Protein AF-A0A3E0Q6Y9-F1 (afdb_monomer_lite)

Structure (mmCIF, N/CA/C/O backbone):
data_AF-A0A3E0Q6Y9-F1
#
_entry.id   AF-A0A3E0Q6Y9-F1
#
loop_
_atom_site.group_PDB
_atom_site.id
_atom_site.type_symbol
_atom_site.label_atom_id
_atom_site.label_alt_id
_atom_site.label_comp_id
_atom_site.label_asym_id
_atom_site.label_entity_id
_atom_site.label_seq_id
_atom_site.pdbx_PDB_ins_code
_atom_site.Cartn_x
_atom_site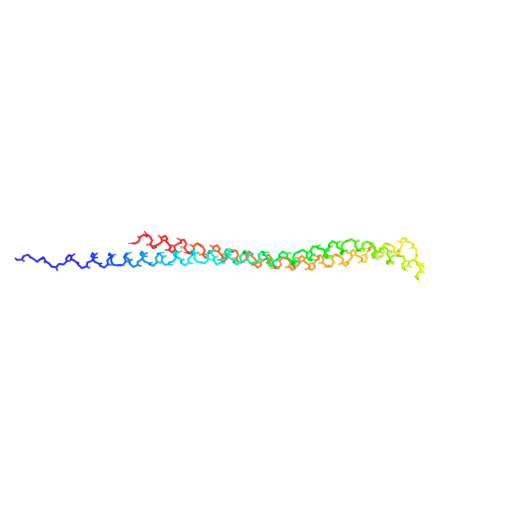.Cartn_y
_atom_site.Cartn_z
_atom_site.occupancy
_atom_site.B_iso_or_equiv
_atom_site.auth_seq_id
_atom_site.auth_comp_id
_atom_site.auth_asym_id
_atom_site.auth_atom_id
_atom_site.pdbx_PDB_model_num
ATOM 1 N N . MET A 1 1 ? -66.619 22.367 60.799 1.00 41.84 1 MET A N 1
ATOM 2 C CA . MET A 1 1 ? -66.232 20.963 60.535 1.00 41.84 1 MET A CA 1
ATOM 3 C C . MET A 1 1 ? -65.129 20.987 59.488 1.00 41.84 1 MET A C 1
ATOM 5 O O . MET A 1 1 ? -65.383 21.396 58.365 1.00 41.84 1 MET A O 1
ATOM 9 N N . VAL A 1 2 ? -63.887 20.731 59.903 1.00 47.06 2 VAL A N 1
ATOM 10 C CA . VAL A 1 2 ? -62.677 20.947 59.091 1.00 47.06 2 VAL A CA 1
ATOM 11 C C . VAL A 1 2 ? -62.400 19.703 58.246 1.00 47.06 2 VAL A C 1
ATOM 13 O O . VAL A 1 2 ? -62.283 18.606 58.784 1.00 47.06 2 VAL A O 1
ATOM 16 N N . GLY A 1 3 ? -62.313 19.880 56.927 1.00 52.09 3 GLY A N 1
ATOM 17 C CA . GLY A 1 3 ? -61.998 18.820 55.974 1.00 52.09 3 GLY A CA 1
ATOM 18 C C . GLY A 1 3 ? -60.506 18.483 55.951 1.00 52.09 3 GLY A C 1
ATOM 19 O O . GLY A 1 3 ? -59.679 19.322 55.603 1.00 52.09 3 GLY A O 1
ATOM 20 N N . GLN A 1 4 ? -60.174 17.231 56.266 1.00 54.19 4 GLN A N 1
ATOM 21 C CA . GLN A 1 4 ? -58.871 16.618 56.007 1.00 54.19 4 GLN A CA 1
ATOM 22 C C . GLN A 1 4 ? -59.062 15.392 55.110 1.00 54.19 4 GLN A C 1
ATOM 24 O O . GLN A 1 4 ? -59.291 14.290 55.593 1.00 54.19 4 GLN A O 1
ATOM 29 N N . ALA A 1 5 ? -58.972 15.577 53.793 1.00 51.31 5 ALA A N 1
ATOM 30 C CA . ALA A 1 5 ? -58.932 14.467 52.841 1.00 51.31 5 ALA A CA 1
ATOM 31 C C . ALA A 1 5 ? -58.308 14.901 51.502 1.00 51.31 5 ALA A C 1
ATOM 33 O O . ALA A 1 5 ? -58.989 14.922 50.485 1.00 51.31 5 ALA A O 1
ATOM 34 N N . SER A 1 6 ? -57.022 15.286 51.464 1.00 48.75 6 SER A N 1
ATOM 35 C CA . SER A 1 6 ? -56.331 15.451 50.163 1.00 48.75 6 SER A CA 1
ATOM 36 C C . SER A 1 6 ? -54.792 15.393 50.159 1.00 48.75 6 SER A C 1
ATOM 38 O O . SER A 1 6 ? -54.173 15.886 49.219 1.00 48.75 6 SER A O 1
ATOM 40 N N . ILE A 1 7 ? -54.120 14.773 51.142 1.00 55.66 7 ILE A N 1
ATOM 41 C CA . ILE A 1 7 ? -52.636 14.836 51.203 1.00 55.66 7 ILE A CA 1
ATOM 42 C C . ILE A 1 7 ? -51.909 13.540 50.770 1.00 55.66 7 ILE A C 1
ATOM 44 O O . ILE A 1 7 ? -50.715 13.586 50.481 1.00 55.66 7 ILE A O 1
ATOM 48 N N . ASN A 1 8 ? -52.576 12.387 50.608 1.00 55.38 8 ASN A N 1
ATOM 49 C CA . ASN A 1 8 ? -51.848 11.103 50.514 1.00 55.38 8 ASN A CA 1
ATOM 50 C C . ASN A 1 8 ? -51.603 10.511 49.102 1.00 55.38 8 ASN A C 1
ATOM 52 O O . ASN A 1 8 ? -50.916 9.504 48.979 1.00 55.38 8 ASN A O 1
ATOM 56 N N . GLY A 1 9 ? -52.105 11.117 48.017 1.00 52.53 9 GLY A N 1
ATOM 57 C CA . GLY A 1 9 ? -52.024 10.517 46.668 1.00 52.53 9 GLY A CA 1
ATOM 58 C C . GLY A 1 9 ? -50.722 10.758 45.883 1.00 52.53 9 GLY A C 1
ATOM 59 O O . GLY A 1 9 ? -50.384 9.987 44.991 1.00 52.53 9 GLY A O 1
ATOM 60 N N . LYS A 1 10 ? -49.960 11.818 46.190 1.00 52.56 10 LYS A N 1
ATOM 61 C CA . LYS A 1 10 ? -48.803 12.237 45.363 1.00 52.56 10 LYS A CA 1
ATOM 62 C C . LYS A 1 10 ? -47.467 11.588 45.754 1.00 52.56 10 LYS A C 1
ATOM 64 O O . LYS A 1 10 ? -46.539 11.581 44.950 1.00 52.56 10 LYS A O 1
ATOM 69 N N . ARG A 1 11 ? -47.346 11.029 46.965 1.00 51.97 11 ARG A N 1
ATOM 70 C CA . ARG A 1 11 ? -46.072 10.487 47.487 1.00 51.97 11 ARG A CA 1
ATOM 71 C C . ARG A 1 11 ? -45.797 9.037 47.073 1.00 51.97 11 ARG A C 1
ATOM 73 O O . ARG A 1 11 ? -44.637 8.647 46.981 1.00 51.97 11 ARG A O 1
ATOM 80 N N . THR A 1 12 ? -46.832 8.255 46.783 1.00 56.03 12 THR A N 1
ATOM 81 C CA . THR A 1 12 ? -46.729 6.839 46.387 1.00 56.03 12 THR A CA 1
ATOM 82 C C . THR A 1 12 ? -46.323 6.677 44.922 1.00 56.03 12 THR A C 1
ATOM 84 O O . THR A 1 12 ? -45.425 5.893 44.627 1.00 56.03 12 THR A O 1
ATOM 87 N N . GLY A 1 13 ? -46.889 7.484 44.015 1.00 54.84 13 GLY A N 1
ATOM 88 C CA . GLY A 1 13 ? -46.549 7.452 42.586 1.00 54.84 13 GLY A CA 1
ATOM 89 C C . GLY A 1 13 ? -45.096 7.846 42.298 1.00 54.84 13 GLY A C 1
ATOM 90 O O . GLY A 1 13 ? -44.410 7.153 41.554 1.00 54.84 13 GLY A O 1
ATOM 91 N N . ALA A 1 14 ? -44.582 8.890 42.957 1.00 58.91 14 ALA A N 1
ATOM 92 C CA . ALA A 1 14 ? -43.191 9.326 42.792 1.00 58.91 14 ALA A CA 1
ATOM 93 C C . ALA A 1 14 ? -42.176 8.253 43.235 1.00 58.91 14 ALA A C 1
ATOM 95 O O . ALA A 1 14 ? -41.171 8.031 42.565 1.00 58.91 14 ALA A O 1
ATOM 96 N N . ARG A 1 15 ? -42.466 7.535 44.330 1.00 61.53 15 ARG A N 1
ATOM 97 C CA . ARG A 1 15 ? -41.615 6.451 44.853 1.00 61.53 15 ARG A CA 1
ATOM 98 C C . ARG A 1 15 ? -41.664 5.179 44.007 1.00 61.53 15 ARG A C 1
ATOM 100 O O . ARG A 1 15 ? -40.703 4.421 44.008 1.00 61.53 15 ARG A O 1
ATOM 107 N N . GLN A 1 16 ? -42.778 4.924 43.325 1.00 63.69 16 GLN A N 1
ATOM 108 C CA . GLN A 1 16 ? -42.937 3.776 42.431 1.00 63.69 16 GLN A CA 1
ATOM 109 C C . GLN A 1 16 ? -42.274 4.031 41.070 1.00 63.69 16 GLN A C 1
ATOM 111 O O . GLN A 1 16 ? -41.591 3.156 40.545 1.00 63.69 16 GLN A O 1
ATOM 116 N N . VAL A 1 17 ? -42.385 5.256 40.549 1.00 65.44 17 VAL A N 1
ATOM 117 C CA . VAL A 1 17 ? -41.685 5.689 39.330 1.00 65.44 17 VAL A CA 1
ATOM 118 C C . VAL A 1 17 ? -40.166 5.707 39.538 1.00 65.44 17 VAL A C 1
ATOM 120 O O . VAL A 1 17 ? -39.443 5.199 38.684 1.00 65.44 17 VAL A O 1
ATOM 123 N N . SER A 1 18 ? -39.670 6.192 40.686 1.00 67.25 18 SER A N 1
ATOM 124 C CA . SER A 1 18 ? -38.228 6.169 40.980 1.00 67.25 18 SER A CA 1
ATOM 125 C C . SER A 1 18 ? -37.666 4.749 41.118 1.00 67.25 18 SER A C 1
ATOM 127 O O . SER A 1 18 ? -36.539 4.483 40.705 1.00 67.25 18 SER A O 1
ATOM 129 N N . ARG A 1 19 ? -38.464 3.804 41.632 1.00 69.19 19 ARG A N 1
ATOM 130 C CA . ARG A 1 19 ? -38.076 2.390 41.746 1.00 69.19 19 ARG A CA 1
ATOM 131 C C . ARG A 1 19 ? -37.989 1.705 40.375 1.00 69.19 19 ARG A C 1
ATOM 133 O O . ARG A 1 19 ? -37.039 0.970 40.130 1.00 69.19 19 ARG A O 1
ATOM 140 N N . ASN A 1 20 ? -38.911 2.018 39.462 1.00 70.50 20 ASN A N 1
ATOM 141 C CA . ASN A 1 20 ? -38.887 1.510 38.084 1.00 70.50 20 ASN A CA 1
ATOM 142 C C . ASN A 1 20 ? -37.732 2.108 37.258 1.00 70.50 20 ASN A C 1
ATOM 144 O O . ASN A 1 20 ? -37.120 1.400 36.465 1.00 70.50 20 ASN A O 1
ATOM 148 N N . LEU A 1 21 ? -37.391 3.384 37.473 1.00 69.44 21 LEU A N 1
ATOM 149 C CA . LEU A 1 21 ? -36.223 4.029 36.854 1.00 69.44 21 LEU A CA 1
ATOM 150 C C . LEU A 1 21 ? -34.902 3.415 37.327 1.00 69.44 21 LEU A C 1
ATOM 152 O O . LEU A 1 21 ? -33.994 3.230 36.522 1.00 69.44 21 LEU A O 1
ATOM 156 N N . SER A 1 22 ? -34.806 3.058 38.611 1.00 72.38 22 SER A N 1
ATOM 157 C CA . SER A 1 22 ? -33.639 2.346 39.140 1.00 72.38 22 SER A CA 1
ATOM 158 C C . SER A 1 22 ? -33.492 0.947 38.534 1.00 72.38 22 SER A C 1
ATOM 160 O O . SER A 1 22 ? -32.366 0.530 38.278 1.00 72.38 22 SER A O 1
ATOM 162 N N . GLY A 1 23 ? -34.604 0.241 38.290 1.00 71.12 23 GLY A N 1
ATOM 163 C CA . GLY A 1 23 ? -34.601 -1.049 37.590 1.00 71.12 23 GLY A CA 1
ATOM 164 C C . GLY A 1 23 ? -34.138 -0.915 36.138 1.00 71.12 23 GLY A C 1
ATOM 165 O O . GLY A 1 23 ? -33.207 -1.591 35.724 1.00 71.12 23 GLY A O 1
ATOM 166 N N . LEU A 1 24 ? -34.688 0.056 35.403 1.00 72.56 24 LEU A N 1
ATOM 167 C CA . LEU A 1 24 ? -34.297 0.325 34.014 1.00 72.56 24 LEU A CA 1
ATOM 168 C C . LEU A 1 24 ? -32.832 0.766 33.873 1.00 72.56 24 LEU A C 1
ATOM 170 O O . LEU A 1 24 ? -32.160 0.376 32.924 1.00 72.56 24 LEU A O 1
ATOM 174 N N . ALA A 1 25 ? -32.318 1.578 34.802 1.00 72.75 25 ALA A N 1
ATOM 175 C CA . ALA A 1 25 ? -30.913 1.982 34.796 1.00 72.75 25 ALA A CA 1
ATOM 176 C C . ALA A 1 25 ? -29.979 0.787 35.033 1.00 72.75 25 ALA A C 1
ATOM 178 O O . ALA A 1 25 ? -28.928 0.702 34.401 1.00 72.75 25 ALA A O 1
ATOM 179 N N . HIS A 1 26 ? -30.377 -0.134 35.913 1.00 76.69 26 HIS A N 1
ATOM 180 C CA . HIS A 1 26 ? -29.644 -1.372 36.142 1.00 76.69 26 HIS A CA 1
ATOM 181 C C . HIS A 1 26 ? -29.625 -2.236 34.877 1.00 76.69 26 HIS A C 1
ATOM 183 O O . HIS A 1 26 ? -28.544 -2.596 34.423 1.00 76.69 26 HIS A O 1
ATOM 189 N N . ASP A 1 27 ? -30.778 -2.435 34.236 1.00 79.00 27 ASP A N 1
ATOM 190 C CA . ASP A 1 27 ? -30.880 -3.223 33.003 1.00 79.00 27 ASP A CA 1
ATOM 191 C C . ASP A 1 27 ? -30.035 -2.631 31.861 1.00 79.00 27 ASP A C 1
ATOM 193 O O . ASP A 1 27 ? -29.358 -3.363 31.141 1.00 79.00 27 ASP A O 1
ATOM 197 N N . VAL A 1 28 ? -30.008 -1.299 31.715 1.00 76.38 28 VAL A N 1
ATOM 198 C CA . VAL A 1 28 ? -29.175 -0.602 30.716 1.00 76.38 28 VAL A CA 1
ATOM 199 C C . VAL A 1 28 ? -27.680 -0.765 31.004 1.00 76.38 28 VAL A C 1
ATOM 201 O O . VAL A 1 28 ? -26.901 -0.960 30.070 1.00 76.38 28 VAL A O 1
ATOM 204 N N . ILE A 1 29 ? -27.266 -0.700 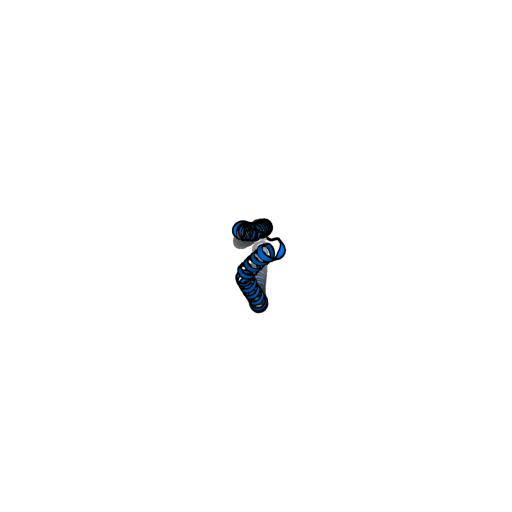32.273 1.00 77.31 29 ILE A N 1
ATOM 205 C CA . ILE A 1 29 ? -25.868 -0.921 32.675 1.00 77.31 29 ILE A CA 1
ATOM 206 C C . ILE A 1 29 ? -25.468 -2.375 32.411 1.00 77.31 29 ILE A C 1
ATOM 208 O O . ILE A 1 29 ? -24.413 -2.616 31.827 1.00 77.31 29 ILE A O 1
ATOM 212 N N . THR A 1 30 ? -26.331 -3.329 32.758 1.00 76.19 30 THR A N 1
ATOM 213 C CA . THR A 1 30 ? -26.111 -4.755 32.498 1.00 76.19 30 THR A CA 1
ATOM 214 C C . THR A 1 30 ? -26.010 -5.042 30.999 1.00 76.19 30 THR A C 1
ATOM 216 O O . THR A 1 30 ? -25.097 -5.745 30.570 1.00 76.19 30 THR A O 1
ATOM 219 N N . LEU A 1 31 ? -26.870 -4.441 30.168 1.00 78.25 31 LEU A N 1
ATOM 220 C CA . LEU A 1 31 ? -26.765 -4.537 28.707 1.00 78.25 31 LEU A CA 1
ATOM 221 C C . LEU A 1 31 ? -25.460 -3.934 28.165 1.00 78.25 31 LEU A C 1
ATOM 223 O O . LEU A 1 31 ? -24.859 -4.506 27.255 1.00 78.25 31 LEU A O 1
ATOM 227 N N . ALA A 1 32 ? -25.013 -2.796 28.704 1.00 76.69 32 ALA A N 1
ATOM 228 C CA . ALA A 1 32 ? -23.758 -2.164 28.298 1.00 76.69 32 ALA A CA 1
ATOM 229 C C . ALA A 1 32 ? -22.535 -3.020 28.665 1.00 76.69 32 ALA A C 1
ATOM 231 O O . ALA A 1 32 ? -21.594 -3.118 27.878 1.00 76.69 32 ALA A O 1
ATOM 232 N N . GLU A 1 33 ? -22.560 -3.673 29.827 1.00 81.69 33 GLU A N 1
ATOM 233 C CA . GLU A 1 33 ? -21.514 -4.599 30.262 1.00 81.69 33 GLU A CA 1
ATOM 234 C C . GLU A 1 33 ? -21.457 -5.843 29.366 1.00 81.69 33 GLU A C 1
ATOM 236 O O . GLU A 1 33 ? -20.382 -6.225 28.903 1.00 81.69 33 GLU A O 1
ATOM 241 N N . LEU A 1 34 ? -22.618 -6.406 29.024 1.00 80.25 34 LEU A N 1
ATOM 242 C CA . LEU A 1 34 ? -22.730 -7.506 28.065 1.00 80.25 34 LEU A CA 1
ATOM 243 C C . LEU A 1 34 ? -22.207 -7.119 26.674 1.00 80.25 34 LEU A C 1
ATOM 245 O O . LEU A 1 34 ? -21.438 -7.878 26.087 1.00 80.25 34 LEU A O 1
ATOM 249 N N . GLN A 1 35 ? -22.548 -5.934 26.153 1.00 80.88 35 GLN A N 1
ATOM 250 C CA . GLN A 1 35 ? -22.006 -5.469 24.868 1.00 80.88 35 GLN A CA 1
ATOM 251 C C . GLN A 1 35 ? -20.495 -5.216 24.929 1.00 80.88 35 GLN A C 1
ATOM 253 O O . GLN A 1 35 ? -19.792 -5.524 23.970 1.00 80.88 35 GLN A O 1
ATOM 258 N N . ALA A 1 36 ? -19.971 -4.706 26.047 1.00 78.44 36 ALA A N 1
ATOM 259 C CA . ALA A 1 36 ? -18.532 -4.536 26.230 1.00 78.44 36 ALA A CA 1
ATOM 260 C C . ALA A 1 36 ? -17.793 -5.885 26.251 1.00 78.44 36 ALA A C 1
ATOM 262 O O . ALA A 1 36 ? -16.727 -6.009 25.645 1.00 78.44 36 ALA A O 1
ATOM 263 N N . GLN A 1 37 ? -18.369 -6.905 26.894 1.00 81.94 37 GLN A N 1
ATOM 264 C CA . GLN A 1 37 ? -17.827 -8.266 26.887 1.00 81.94 37 GLN A CA 1
ATOM 265 C C . GLN A 1 37 ? -17.882 -8.896 25.490 1.00 81.94 37 GLN A C 1
ATOM 267 O O . GLN A 1 37 ? -16.905 -9.523 25.078 1.00 81.94 37 GLN A O 1
ATOM 272 N N . LEU A 1 38 ? -18.968 -8.676 24.740 1.00 83.56 38 LEU A N 1
ATOM 273 C CA . LEU A 1 38 ? -19.091 -9.142 23.357 1.00 83.56 38 LEU A CA 1
ATOM 274 C C . LEU A 1 38 ? -18.018 -8.503 22.465 1.00 83.56 38 LEU A C 1
ATOM 276 O O . LEU A 1 38 ? -17.264 -9.211 21.812 1.00 83.56 38 LEU A O 1
ATOM 280 N N . VAL A 1 39 ? -17.856 -7.176 22.539 1.00 80.62 39 VAL A N 1
ATOM 281 C CA . VAL A 1 39 ? -16.814 -6.444 21.798 1.00 80.62 39 VAL A CA 1
ATOM 282 C C . VAL A 1 39 ? -15.413 -6.925 22.184 1.00 80.62 39 VAL A C 1
ATOM 284 O O . VAL A 1 39 ? -14.549 -7.067 21.322 1.00 80.62 39 VAL A O 1
ATOM 287 N N . ALA A 1 40 ? -15.155 -7.195 23.465 1.00 81.12 40 ALA A N 1
ATOM 288 C CA . ALA A 1 40 ? -13.868 -7.733 23.902 1.00 81.12 40 ALA A CA 1
ATOM 289 C C . ALA A 1 40 ? -13.608 -9.145 23.343 1.00 81.12 40 ALA A C 1
ATOM 291 O O . ALA A 1 40 ? -12.474 -9.451 22.961 1.00 81.12 40 ALA A O 1
ATOM 292 N N . CYS A 1 41 ? -14.647 -9.981 23.269 1.00 79.50 41 CYS A N 1
ATOM 293 C CA . CYS A 1 41 ? -14.592 -11.306 22.656 1.00 79.50 41 CYS A CA 1
ATOM 294 C C . CYS A 1 41 ? -14.330 -11.206 21.146 1.00 79.50 41 CYS A C 1
ATOM 296 O O . CYS A 1 41 ? -13.355 -11.784 20.663 1.00 79.50 41 CYS A O 1
ATOM 298 N N . ASP A 1 42 ? -15.092 -10.368 20.439 1.00 81.12 42 ASP A N 1
ATOM 299 C CA . ASP A 1 42 ? -14.951 -10.113 19.000 1.00 81.12 42 ASP A CA 1
ATOM 300 C C . ASP A 1 42 ? -13.563 -9.563 18.653 1.00 81.12 42 ASP A C 1
ATOM 302 O O . ASP A 1 42 ? -12.949 -9.958 17.665 1.00 81.12 42 ASP A O 1
ATOM 306 N N . LEU A 1 43 ? -13.007 -8.678 19.487 1.00 78.12 43 LEU A N 1
ATOM 307 C CA . LEU A 1 43 ? -11.643 -8.179 19.310 1.00 78.12 43 LEU A CA 1
ATOM 308 C C . LEU A 1 43 ? -10.597 -9.279 19.514 1.00 78.12 43 LEU A C 1
ATOM 310 O O . LEU A 1 43 ? -9.555 -9.254 18.858 1.00 78.12 43 LEU A O 1
ATOM 314 N N . ARG A 1 44 ? -10.822 -10.222 20.432 1.00 80.00 44 ARG A N 1
ATOM 315 C CA . ARG A 1 44 ? -9.889 -11.323 20.703 1.00 80.00 44 ARG A CA 1
ATOM 316 C C . ARG A 1 44 ? -9.918 -12.360 19.581 1.00 80.00 44 ARG A C 1
ATOM 318 O O . ARG A 1 44 ? -8.850 -12.746 19.103 1.00 80.00 44 ARG A O 1
ATOM 325 N N . GLU A 1 45 ? -11.105 -12.755 19.135 1.00 77.25 45 GLU A N 1
ATOM 326 C CA . GLU A 1 45 ? -11.280 -13.649 17.985 1.00 77.25 45 GLU A CA 1
ATOM 327 C C . GLU A 1 45 ? -10.814 -12.983 16.688 1.00 77.25 45 GLU A C 1
ATOM 329 O O . GLU A 1 45 ? -10.037 -13.574 15.938 1.00 77.25 45 GLU A O 1
ATOM 334 N N . GLY A 1 46 ? -11.171 -11.714 16.479 1.00 76.06 46 GLY A N 1
ATOM 335 C CA . GLY A 1 46 ? -10.745 -10.926 15.327 1.00 76.06 46 GLY A CA 1
ATOM 336 C C . GLY A 1 46 ? -9.226 -10.769 15.246 1.00 76.06 46 GLY A C 1
ATOM 337 O O . GLY A 1 46 ? -8.652 -10.913 14.170 1.00 76.06 46 GLY A O 1
ATOM 338 N N . LYS A 1 47 ? -8.535 -10.556 16.375 1.00 73.81 47 LYS A N 1
ATOM 339 C CA . LYS A 1 47 ? -7.061 -10.520 16.409 1.00 73.81 47 LYS A CA 1
ATOM 340 C C . LYS A 1 47 ? -6.445 -11.865 16.037 1.00 73.81 47 LYS A C 1
ATOM 342 O O . LYS A 1 47 ? -5.531 -11.893 15.216 1.00 73.81 47 LYS A O 1
ATOM 347 N N . ALA A 1 48 ? -6.933 -12.964 16.613 1.00 74.62 48 ALA A N 1
ATOM 348 C CA . ALA A 1 48 ? -6.413 -14.299 16.319 1.00 74.62 48 ALA A CA 1
ATOM 349 C C . ALA A 1 48 ? -6.590 -14.662 14.834 1.00 74.62 48 ALA A C 1
ATOM 351 O O . ALA A 1 48 ? -5.673 -15.198 14.215 1.00 74.62 48 ALA A O 1
ATOM 352 N N . GLN A 1 49 ? -7.732 -14.294 14.248 1.00 79.88 49 GLN A N 1
ATOM 353 C CA . GLN A 1 49 ? -8.020 -14.523 12.833 1.00 79.88 49 GLN A CA 1
ATOM 354 C C . GLN A 1 49 ? -7.280 -13.553 11.899 1.00 79.88 49 GLN A C 1
ATOM 356 O O . GLN A 1 49 ? -6.996 -13.917 10.762 1.00 79.88 49 GLN A O 1
ATOM 361 N N . ALA A 1 50 ? -6.919 -12.348 12.356 1.00 81.19 50 ALA A N 1
ATOM 362 C CA . ALA A 1 50 ? -6.213 -11.357 11.542 1.00 81.19 50 ALA A CA 1
ATOM 363 C C . ALA A 1 50 ? -4.700 -11.607 11.429 1.00 81.19 50 ALA A C 1
ATOM 365 O O . ALA A 1 50 ? -4.108 -11.240 10.414 1.00 81.19 50 ALA A O 1
ATOM 366 N N . ILE A 1 51 ? -4.061 -12.236 12.425 1.00 87.56 51 ILE A N 1
ATOM 367 C CA . ILE A 1 51 ? -2.599 -12.442 12.427 1.00 87.56 51 ILE A CA 1
ATOM 368 C C . ILE A 1 51 ? -2.140 -13.251 11.208 1.00 87.56 51 ILE A C 1
ATOM 370 O O . ILE A 1 51 ? -1.206 -12.835 10.528 1.00 87.56 51 ILE A O 1
ATOM 374 N N . GLY A 1 52 ? -2.804 -14.370 10.898 1.00 90.75 52 GLY A N 1
ATOM 375 C CA . GLY A 1 52 ? -2.446 -15.220 9.754 1.00 90.75 52 GLY A CA 1
ATOM 376 C C . GLY A 1 52 ? -2.451 -14.460 8.417 1.00 90.75 52 GLY A C 1
ATOM 377 O O . GLY A 1 52 ? -1.411 -14.388 7.759 1.00 90.75 52 GLY A O 1
ATOM 378 N N . PRO A 1 53 ? -3.575 -13.829 8.030 1.00 89.12 53 PRO A N 1
ATOM 379 C CA . PRO A 1 53 ? -3.655 -12.979 6.844 1.00 89.12 53 PRO A CA 1
ATOM 380 C C . PRO A 1 53 ? -2.630 -11.840 6.832 1.00 89.12 53 PRO A C 1
ATOM 382 O O . PRO A 1 53 ? -2.022 -11.590 5.794 1.00 89.12 53 PRO A O 1
ATOM 385 N N . ILE A 1 54 ? -2.390 -11.173 7.969 1.00 90.62 54 ILE A N 1
ATOM 386 C CA . ILE A 1 54 ? -1.384 -10.102 8.063 1.00 90.62 54 ILE A CA 1
ATOM 387 C C . ILE A 1 54 ? 0.013 -10.645 7.750 1.00 90.62 54 ILE A C 1
ATOM 389 O O . ILE A 1 54 ? 0.728 -10.035 6.960 1.00 90.62 54 ILE A O 1
ATOM 393 N N . VAL A 1 55 ? 0.396 -11.795 8.314 1.00 93.31 55 VAL A N 1
ATOM 394 C CA . VAL A 1 55 ? 1.703 -12.417 8.049 1.00 93.31 55 VAL A CA 1
ATOM 395 C C . VAL A 1 55 ? 1.859 -12.752 6.567 1.00 93.31 55 VAL A C 1
ATOM 397 O O . VAL A 1 55 ? 2.893 -12.434 5.985 1.00 93.31 55 VAL A O 1
ATOM 400 N N . VAL A 1 56 ? 0.831 -13.327 5.936 1.00 94.25 56 VAL A N 1
ATOM 401 C CA . VAL A 1 56 ? 0.856 -13.649 4.498 1.00 94.25 56 VAL A CA 1
ATOM 402 C C . VAL A 1 56 ? 0.986 -12.384 3.646 1.00 94.25 56 VAL A C 1
ATOM 404 O O . VAL A 1 56 ? 1.801 -12.353 2.725 1.00 94.25 56 VAL A O 1
ATOM 407 N N . ILE A 1 57 ? 0.240 -11.322 3.968 1.00 92.19 57 ILE A N 1
ATOM 408 C CA . ILE A 1 57 ? 0.331 -10.032 3.268 1.00 92.19 57 ILE A CA 1
ATOM 409 C C . ILE A 1 57 ? 1.735 -9.441 3.413 1.00 92.19 57 ILE A C 1
ATOM 411 O O . ILE A 1 57 ? 2.331 -9.035 2.419 1.00 92.19 57 ILE A O 1
ATOM 415 N N . VAL A 1 58 ? 2.285 -9.412 4.629 1.00 94.25 58 VAL A N 1
ATOM 416 C CA . VAL A 1 58 ? 3.622 -8.863 4.892 1.00 94.25 58 VAL A CA 1
ATOM 417 C C . VAL A 1 58 ? 4.696 -9.672 4.166 1.00 94.25 58 VAL A C 1
ATOM 419 O O . VAL A 1 58 ? 5.539 -9.084 3.493 1.00 94.25 58 VAL A O 1
ATOM 422 N N . ALA A 1 59 ? 4.648 -11.003 4.238 1.00 94.94 59 ALA A N 1
ATOM 423 C CA . ALA A 1 59 ? 5.582 -11.870 3.523 1.00 94.94 59 ALA A CA 1
ATOM 424 C C . ALA A 1 59 ? 5.501 -11.653 2.003 1.00 94.94 59 ALA A C 1
ATOM 426 O O . ALA A 1 59 ? 6.529 -11.498 1.345 1.00 94.94 59 ALA A O 1
ATOM 427 N N . GLY A 1 60 ? 4.285 -11.563 1.455 1.00 92.88 60 GLY A N 1
ATOM 428 C CA . GLY A 1 60 ? 4.058 -11.258 0.045 1.00 92.88 60 GLY A CA 1
ATOM 429 C C . GLY A 1 60 ? 4.612 -9.892 -0.365 1.00 92.88 60 GLY A C 1
ATOM 430 O O . GLY A 1 60 ? 5.256 -9.787 -1.405 1.00 92.88 60 GLY A O 1
ATOM 431 N N . LEU A 1 61 ? 4.431 -8.858 0.463 1.00 93.25 61 LEU A N 1
ATOM 432 C CA . LEU A 1 61 ? 4.986 -7.523 0.215 1.00 93.25 61 LEU A CA 1
ATOM 433 C C . LEU A 1 61 ? 6.516 -7.527 0.231 1.00 93.25 61 LEU A C 1
ATOM 435 O O . LEU A 1 61 ? 7.128 -6.936 -0.654 1.00 93.25 61 LEU A O 1
ATOM 439 N N . LEU A 1 62 ? 7.137 -8.209 1.195 1.00 95.00 62 LEU A N 1
ATOM 440 C CA . LEU A 1 62 ? 8.595 -8.327 1.267 1.00 95.00 62 LEU A CA 1
ATOM 441 C C . LEU A 1 62 ? 9.160 -9.059 0.046 1.00 95.00 62 LEU A C 1
ATOM 443 O O . LEU A 1 62 ? 10.129 -8.592 -0.550 1.00 95.00 62 LEU A O 1
ATOM 447 N N . LEU A 1 63 ? 8.529 -10.163 -0.366 1.00 94.69 63 LEU A N 1
ATOM 448 C CA . LEU A 1 63 ? 8.911 -10.890 -1.577 1.00 94.69 63 LEU A CA 1
ATOM 449 C C . LEU A 1 63 ? 8.730 -10.033 -2.832 1.00 94.69 63 LEU A C 1
ATOM 451 O O . LEU A 1 63 ? 9.633 -9.979 -3.663 1.00 94.69 63 LEU A O 1
ATOM 455 N N . ALA A 1 64 ? 7.604 -9.331 -2.968 1.00 90.25 64 ALA A N 1
ATOM 456 C CA . ALA A 1 64 ? 7.360 -8.442 -4.100 1.00 90.25 64 ALA A CA 1
ATOM 457 C C . ALA A 1 64 ? 8.408 -7.321 -4.168 1.00 90.25 64 ALA A C 1
ATOM 459 O O . ALA A 1 64 ? 8.975 -7.082 -5.230 1.00 90.25 64 ALA A O 1
ATOM 460 N N . LEU A 1 65 ? 8.722 -6.681 -3.037 1.00 91.81 65 LEU A N 1
ATOM 461 C CA . LEU A 1 65 ? 9.742 -5.632 -2.958 1.00 91.81 65 LEU A CA 1
ATOM 462 C C . LEU A 1 65 ? 11.151 -6.159 -3.252 1.00 91.81 65 LEU A C 1
ATOM 464 O O . LEU A 1 65 ? 11.915 -5.481 -3.931 1.00 91.81 65 LEU A O 1
ATOM 468 N N . GLY A 1 66 ? 11.491 -7.360 -2.777 1.00 91.81 66 GLY A N 1
ATOM 469 C CA . GLY A 1 66 ? 12.801 -7.971 -3.011 1.00 91.81 66 GLY A CA 1
ATOM 470 C C . GLY A 1 66 ? 12.999 -8.464 -4.446 1.00 91.81 66 GLY A C 1
ATOM 471 O O . GLY A 1 66 ? 14.097 -8.370 -4.989 1.00 91.81 66 GLY A O 1
ATOM 472 N N . THR A 1 67 ? 11.938 -8.963 -5.084 1.00 93.62 67 THR A N 1
ATOM 473 C CA . THR A 1 67 ? 11.992 -9.488 -6.459 1.00 93.62 67 THR A CA 1
ATOM 474 C C . THR A 1 67 ? 11.870 -8.397 -7.522 1.00 93.62 67 THR A C 1
ATOM 476 O O . THR A 1 67 ? 12.390 -8.573 -8.623 1.00 93.62 67 THR A O 1
ATOM 479 N N . MET A 1 68 ? 11.247 -7.254 -7.212 1.00 93.75 68 MET A N 1
ATOM 480 C CA . MET A 1 68 ? 11.037 -6.161 -8.171 1.00 93.75 68 MET A CA 1
ATOM 481 C C . MET A 1 68 ? 12.336 -5.666 -8.837 1.00 93.75 68 MET A C 1
ATOM 483 O O . MET A 1 68 ? 12.387 -5.640 -10.067 1.00 93.75 68 MET A O 1
ATOM 487 N N . PRO A 1 69 ? 13.418 -5.342 -8.096 1.00 93.69 69 PRO A N 1
ATOM 488 C CA . PRO A 1 69 ? 14.681 -4.920 -8.704 1.00 93.69 69 PRO A CA 1
ATOM 489 C C . PRO A 1 69 ? 15.277 -5.983 -9.628 1.00 93.69 69 PRO A C 1
ATOM 491 O O . PRO A 1 69 ? 15.778 -5.655 -10.699 1.00 93.69 69 PRO A O 1
ATOM 494 N N . VAL A 1 70 ? 15.179 -7.260 -9.246 1.00 95.88 70 VAL A N 1
ATOM 495 C CA . VAL A 1 70 ? 15.682 -8.384 -10.050 1.00 95.88 70 VAL A CA 1
ATOM 496 C C . VAL A 1 70 ? 14.912 -8.492 -11.366 1.00 95.88 70 VAL A C 1
ATOM 498 O O . VAL A 1 70 ? 15.520 -8.648 -12.422 1.00 95.88 70 VAL A O 1
ATOM 501 N N . LEU A 1 71 ? 13.585 -8.344 -11.324 1.00 95.00 71 LEU A N 1
ATOM 502 C CA . LEU A 1 71 ? 12.748 -8.336 -12.524 1.00 95.00 71 LEU A CA 1
ATOM 503 C C . LEU A 1 71 ? 13.063 -7.144 -13.436 1.00 95.00 71 LEU A C 1
ATOM 505 O O . LEU A 1 71 ? 13.174 -7.328 -14.645 1.00 95.00 71 LEU A O 1
ATOM 509 N N . LEU A 1 72 ? 13.251 -5.943 -12.878 1.00 94.50 72 LEU A N 1
ATOM 510 C CA . LEU A 1 72 ? 13.616 -4.756 -13.660 1.00 94.50 72 LEU A CA 1
ATOM 511 C C . LEU A 1 72 ? 14.990 -4.902 -14.322 1.00 94.50 72 LEU A C 1
ATOM 513 O O . LEU A 1 72 ? 15.145 -4.537 -15.487 1.00 94.50 72 LEU A O 1
ATOM 517 N N . LEU A 1 73 ? 15.968 -5.473 -13.613 1.00 95.88 73 LEU A N 1
ATOM 518 C CA . LEU A 1 73 ? 17.281 -5.783 -14.179 1.00 95.88 73 LEU A CA 1
ATOM 519 C C . LEU A 1 73 ? 17.177 -6.812 -15.305 1.00 95.88 73 LEU A C 1
ATOM 521 O O . LEU A 1 73 ? 17.770 -6.610 -16.362 1.00 95.88 73 LEU A O 1
ATOM 525 N N . GLY A 1 74 ? 16.397 -7.878 -15.106 1.00 95.50 74 GLY A N 1
ATOM 526 C CA . GLY A 1 74 ? 16.145 -8.886 -16.136 1.00 95.50 74 GLY A CA 1
ATOM 527 C C . GLY A 1 74 ? 15.483 -8.295 -17.383 1.00 95.50 74 GLY A C 1
ATOM 528 O O . GLY A 1 74 ? 15.869 -8.624 -18.501 1.00 95.50 74 GLY A O 1
ATOM 529 N N . LEU A 1 75 ? 14.539 -7.370 -17.201 1.00 94.88 75 LEU A N 1
ATOM 530 C CA . LEU A 1 75 ? 13.863 -6.674 -18.296 1.00 94.88 75 LEU A CA 1
ATOM 531 C C . LEU A 1 75 ? 14.831 -5.757 -19.061 1.00 94.88 75 LEU A C 1
ATOM 533 O O . LEU A 1 75 ? 14.831 -5.761 -20.291 1.00 94.88 75 LEU A O 1
ATOM 537 N N . GLY A 1 76 ? 15.711 -5.047 -18.347 1.00 94.50 76 GLY A N 1
ATOM 538 C CA . GLY A 1 76 ? 16.810 -4.287 -18.951 1.00 94.50 76 GLY A CA 1
ATOM 539 C C . GLY A 1 76 ? 17.752 -5.178 -19.765 1.00 94.50 76 GLY A C 1
ATOM 540 O O . GLY A 1 76 ? 18.027 -4.887 -20.925 1.00 94.50 76 GLY A O 1
ATOM 541 N N . TRP A 1 77 ? 18.175 -6.316 -19.211 1.00 95.81 77 TRP A N 1
ATOM 542 C CA . TRP A 1 77 ? 19.006 -7.295 -19.923 1.00 95.81 77 TRP A CA 1
ATOM 543 C C . TRP A 1 77 ? 18.335 -7.850 -21.181 1.00 95.81 77 TRP A C 1
ATOM 545 O O . TRP A 1 77 ? 18.994 -8.045 -22.201 1.00 95.81 77 TRP A O 1
ATOM 555 N N . LEU A 1 78 ? 17.028 -8.099 -21.131 1.00 94.75 78 LEU A N 1
ATOM 556 C CA . LEU A 1 78 ? 16.269 -8.588 -22.279 1.00 94.75 78 LEU A CA 1
ATOM 557 C C . LEU A 1 78 ? 16.223 -7.538 -23.399 1.00 94.75 78 LEU A C 1
ATOM 559 O O . LEU A 1 78 ? 16.438 -7.877 -24.560 1.00 94.75 78 LEU A O 1
ATOM 563 N N . LEU A 1 79 ? 16.027 -6.263 -23.052 1.00 94.19 79 LEU A N 1
ATOM 564 C CA . LEU A 1 79 ? 16.076 -5.148 -24.005 1.00 94.19 79 LEU A CA 1
ATOM 565 C C . LEU A 1 79 ? 17.460 -5.005 -24.657 1.00 94.19 79 LEU A C 1
ATOM 567 O O . LEU A 1 79 ? 17.539 -4.844 -25.872 1.00 94.19 79 LEU A O 1
ATOM 571 N N . VAL A 1 80 ? 18.544 -5.122 -23.884 1.00 96.19 80 VAL A N 1
ATOM 572 C CA . VAL A 1 80 ? 19.911 -5.078 -24.436 1.00 96.19 80 VAL A CA 1
ATOM 573 C C . VAL A 1 80 ? 20.145 -6.238 -25.404 1.00 96.19 80 VAL A C 1
ATOM 575 O O . VAL A 1 80 ? 20.561 -6.027 -26.538 1.00 96.19 80 VAL A O 1
ATOM 578 N N . ASN A 1 81 ? 19.840 -7.468 -24.982 1.00 94.38 81 ASN A N 1
ATOM 579 C CA . ASN A 1 81 ? 20.238 -8.662 -25.728 1.00 94.38 81 ASN A CA 1
ATOM 580 C C . ASN A 1 81 ? 19.324 -9.013 -26.904 1.00 94.38 81 ASN A C 1
ATOM 582 O O . ASN A 1 81 ? 19.754 -9.743 -27.789 1.00 94.38 81 ASN A O 1
ATOM 586 N N . HIS A 1 82 ? 18.048 -8.619 -26.880 1.00 94.38 82 HIS A N 1
ATOM 587 C CA . HIS A 1 82 ? 17.083 -9.011 -27.920 1.00 94.38 82 HIS A CA 1
ATOM 588 C C . HIS A 1 82 ? 16.618 -7.839 -28.779 1.00 94.38 82 HIS A C 1
ATOM 590 O O . HIS A 1 82 ? 16.229 -8.058 -29.921 1.00 94.38 82 HIS A O 1
ATOM 596 N N . ALA A 1 83 ? 16.640 -6.612 -28.251 1.00 89.75 83 ALA A N 1
ATOM 597 C CA . ALA A 1 83 ? 16.297 -5.420 -29.023 1.00 89.75 83 ALA A CA 1
ATOM 598 C C . ALA A 1 83 ? 17.537 -4.632 -29.477 1.00 89.75 83 ALA A C 1
ATOM 600 O O . ALA A 1 83 ? 17.374 -3.616 -30.146 1.00 89.75 83 ALA A O 1
ATOM 601 N N . GLU A 1 84 ? 18.747 -5.086 -29.119 1.00 92.56 84 GLU A N 1
ATOM 602 C CA . GLU A 1 84 ? 20.033 -4.427 -29.414 1.00 92.56 84 GLU A CA 1
ATOM 603 C C . GLU A 1 84 ? 20.090 -2.973 -28.914 1.00 92.56 84 GLU A C 1
ATOM 605 O O . GLU A 1 84 ? 20.757 -2.106 -29.482 1.00 92.56 84 GLU A O 1
ATOM 610 N N . TRP A 1 85 ? 19.360 -2.677 -27.835 1.00 93.50 85 TRP A N 1
ATOM 611 C CA . TRP A 1 85 ? 19.380 -1.350 -27.231 1.00 93.50 85 TRP A CA 1
ATOM 612 C C . TRP A 1 85 ? 20.698 -1.107 -26.505 1.00 93.50 85 TRP A C 1
ATOM 614 O O . TRP A 1 85 ? 21.302 -2.019 -25.939 1.00 93.50 85 TRP A O 1
ATOM 624 N N . THR A 1 86 ? 21.114 0.158 -26.447 1.00 95.69 86 THR A N 1
ATOM 625 C CA . THR A 1 86 ? 22.220 0.552 -25.573 1.00 95.69 86 THR A CA 1
ATOM 626 C C . THR A 1 86 ? 21.849 0.278 -24.114 1.00 95.69 86 THR A C 1
ATOM 628 O O . THR A 1 86 ? 20.690 0.436 -23.717 1.00 95.69 86 THR A O 1
ATOM 631 N N . GLU A 1 87 ? 22.832 -0.101 -23.292 1.00 92.56 87 GLU A N 1
ATOM 632 C CA . GLU A 1 87 ? 22.611 -0.416 -21.872 1.00 92.56 87 GLU A CA 1
ATOM 633 C C . GLU A 1 87 ? 21.866 0.713 -21.148 1.00 92.56 87 GLU A C 1
ATOM 635 O O . GLU A 1 87 ? 20.891 0.480 -20.433 1.00 92.56 87 GLU A O 1
ATOM 640 N N . SER A 1 88 ? 22.272 1.960 -21.397 1.00 94.25 88 SER A N 1
ATOM 641 C CA . SER A 1 88 ? 21.645 3.137 -20.798 1.00 94.25 88 SER A CA 1
ATOM 642 C C . SER A 1 88 ? 20.174 3.282 -21.193 1.00 94.25 88 SER A C 1
ATOM 644 O O . SER A 1 88 ? 19.338 3.510 -20.319 1.00 94.25 88 SER A O 1
ATOM 646 N N . ALA A 1 89 ? 19.829 3.108 -22.473 1.00 94.62 89 ALA A N 1
ATOM 647 C CA . ALA A 1 89 ? 18.444 3.187 -22.931 1.00 94.62 89 ALA A CA 1
ATOM 648 C C . ALA A 1 89 ? 17.588 2.056 -22.340 1.00 94.62 89 ALA A C 1
ATOM 650 O O . ALA A 1 89 ? 16.472 2.302 -21.879 1.00 94.62 89 ALA A O 1
ATOM 651 N N . ALA A 1 90 ? 18.117 0.833 -22.291 1.00 95.31 90 ALA A N 1
ATOM 652 C CA . ALA A 1 90 ? 17.419 -0.334 -21.761 1.00 95.31 90 ALA A CA 1
ATOM 653 C C . ALA A 1 90 ? 17.106 -0.216 -20.259 1.00 95.31 90 ALA A C 1
ATOM 655 O O . ALA A 1 90 ? 15.958 -0.391 -19.846 1.00 95.31 90 ALA A O 1
ATOM 656 N N . PHE A 1 91 ? 18.090 0.134 -19.426 1.00 95.19 91 PHE A N 1
ATOM 657 C CA . PHE A 1 91 ? 17.862 0.246 -17.981 1.00 95.19 91 PHE A CA 1
ATOM 658 C C . PHE A 1 91 ? 17.026 1.475 -17.605 1.00 95.19 91 PHE A C 1
ATOM 660 O O . PHE A 1 91 ? 16.184 1.377 -16.708 1.00 95.19 91 PHE A O 1
ATOM 667 N N . LEU A 1 92 ? 17.194 2.613 -18.295 1.00 95.94 92 LEU A N 1
ATOM 668 C CA . LEU A 1 92 ? 16.371 3.803 -18.043 1.00 95.94 92 LEU A CA 1
ATOM 669 C C . LEU A 1 92 ? 14.904 3.570 -18.402 1.00 95.94 92 LEU A C 1
ATOM 671 O O . LEU A 1 92 ? 14.019 4.002 -17.666 1.00 95.94 92 LEU A O 1
ATOM 675 N N . THR A 1 93 ? 14.630 2.871 -19.502 1.00 94.50 93 THR A N 1
ATOM 676 C CA . THR A 1 93 ? 13.251 2.559 -19.900 1.00 94.50 93 THR A CA 1
ATOM 677 C C . THR A 1 93 ? 12.621 1.498 -19.008 1.00 94.50 93 THR A C 1
ATOM 679 O O . THR A 1 93 ? 11.488 1.697 -18.573 1.00 94.50 93 THR A O 1
ATOM 682 N N . ALA A 1 94 ? 13.347 0.433 -18.650 1.00 95.25 94 ALA A N 1
ATOM 683 C CA . ALA A 1 94 ? 12.869 -0.563 -17.691 1.00 95.25 94 ALA A CA 1
ATOM 684 C C . ALA A 1 94 ? 12.560 0.077 -16.324 1.00 95.25 94 ALA A C 1
ATOM 686 O O . ALA A 1 94 ? 11.456 -0.078 -15.796 1.00 95.25 94 ALA A O 1
ATOM 687 N N . GLY A 1 95 ? 13.494 0.865 -15.782 1.00 94.12 95 GLY A N 1
ATOM 688 C CA . GLY A 1 95 ? 13.302 1.595 -14.528 1.00 94.12 95 GLY A CA 1
ATOM 689 C C . GLY A 1 95 ? 12.168 2.621 -14.605 1.00 94.12 95 GLY A C 1
ATOM 690 O O . GLY A 1 95 ? 11.335 2.689 -13.701 1.00 94.12 95 GLY A O 1
ATOM 691 N N . GLY A 1 96 ? 12.082 3.374 -15.705 1.00 95.81 96 GLY A N 1
ATOM 692 C CA . GLY A 1 96 ? 11.011 4.341 -15.953 1.00 95.81 96 GLY A CA 1
ATOM 693 C C . GLY A 1 96 ? 9.628 3.691 -16.029 1.00 95.81 96 GLY A C 1
ATOM 694 O O . GLY A 1 96 ? 8.683 4.182 -15.410 1.00 95.81 96 GLY A O 1
ATOM 695 N N . ALA A 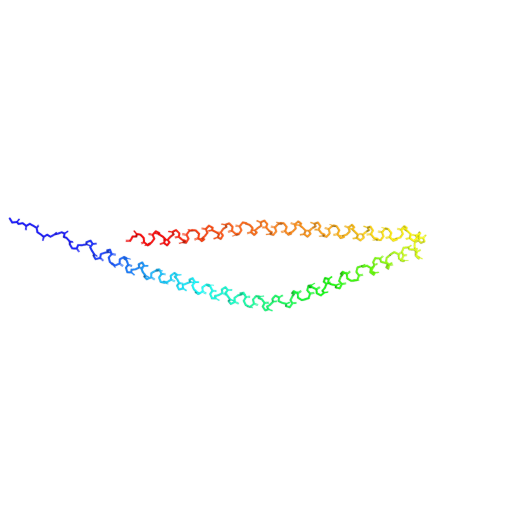1 97 ? 9.508 2.548 -16.710 1.00 95.00 97 ALA A N 1
ATOM 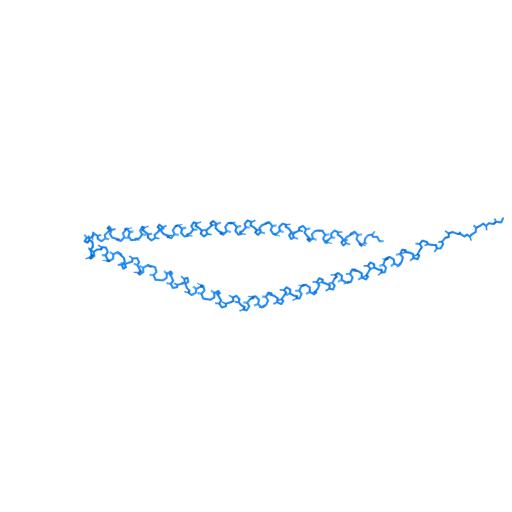696 C CA . ALA A 1 97 ? 8.276 1.766 -16.756 1.00 95.00 97 ALA A CA 1
ATOM 697 C C . ALA A 1 97 ? 7.893 1.237 -15.364 1.00 95.00 97 ALA A C 1
ATOM 699 O O . ALA A 1 97 ? 6.737 1.359 -14.952 1.00 95.00 97 ALA A O 1
ATOM 700 N N . GLY A 1 98 ? 8.867 0.722 -14.605 1.00 94.31 98 GLY A N 1
ATOM 701 C CA . GLY A 1 98 ? 8.668 0.297 -13.219 1.00 94.31 98 GLY A CA 1
ATOM 702 C C . GLY A 1 98 ? 8.149 1.427 -12.326 1.00 94.31 98 GLY A C 1
ATOM 703 O O . GLY A 1 98 ? 7.160 1.250 -11.613 1.00 94.31 98 GLY A O 1
ATOM 704 N N . LEU A 1 99 ? 8.757 2.614 -12.416 1.00 94.88 99 LEU A N 1
ATOM 705 C CA . LEU A 1 99 ? 8.321 3.808 -11.686 1.00 94.88 99 LEU A CA 1
ATOM 706 C C . LEU A 1 99 ? 6.916 4.261 -12.089 1.00 94.88 99 LEU A C 1
ATOM 708 O O . LEU A 1 99 ? 6.123 4.619 -11.218 1.00 94.88 99 LEU A O 1
ATOM 712 N N . ALA A 1 100 ? 6.582 4.218 -13.380 1.00 96.69 100 ALA A N 1
ATOM 713 C CA . ALA A 1 100 ? 5.250 4.574 -13.858 1.00 96.69 100 ALA A CA 1
ATOM 714 C C . ALA A 1 100 ? 4.176 3.642 -13.271 1.00 96.69 100 ALA A C 1
ATOM 716 O O . ALA A 1 100 ? 3.171 4.112 -12.732 1.00 96.69 100 ALA A O 1
ATOM 717 N N . VAL A 1 101 ? 4.412 2.326 -13.301 1.00 94.75 101 VAL A N 1
ATOM 718 C CA . VAL A 1 101 ? 3.500 1.332 -12.712 1.00 94.75 101 VAL A CA 1
ATOM 719 C C . VAL A 1 101 ? 3.381 1.526 -11.198 1.00 94.75 101 VAL A C 1
ATOM 721 O O . VAL A 1 101 ? 2.266 1.575 -10.674 1.00 94.75 101 VAL A O 1
ATOM 724 N N . ALA A 1 102 ? 4.503 1.698 -10.493 1.00 92.94 102 ALA A N 1
ATOM 725 C CA . ALA A 1 102 ? 4.505 1.945 -9.052 1.00 92.94 102 ALA A CA 1
ATOM 726 C C . ALA A 1 102 ? 3.731 3.225 -8.690 1.00 92.94 102 ALA A C 1
ATOM 728 O O . ALA A 1 102 ? 2.921 3.218 -7.760 1.00 92.94 102 ALA A O 1
ATOM 729 N N . GLY A 1 103 ? 3.915 4.301 -9.460 1.00 95.12 103 GLY A N 1
ATOM 730 C CA . GLY A 1 103 ? 3.193 5.561 -9.294 1.00 95.12 103 GLY A CA 1
ATOM 731 C C . GLY A 1 103 ? 1.683 5.409 -9.484 1.00 95.12 103 GLY A C 1
ATOM 732 O O . GLY A 1 103 ? 0.909 5.917 -8.670 1.00 95.12 103 GLY A O 1
ATOM 733 N N . LEU A 1 104 ? 1.247 4.656 -10.500 1.00 96.56 104 LEU A N 1
ATOM 734 C CA . LEU A 1 104 ? -0.174 4.365 -10.725 1.00 96.56 104 LEU A CA 1
ATOM 735 C C . LEU A 1 104 ? -0.778 3.569 -9.564 1.00 96.56 104 LEU A C 1
ATOM 737 O O . LEU A 1 104 ? -1.832 3.944 -9.044 1.00 96.56 104 LEU A O 1
ATOM 741 N N . LEU A 1 105 ? -0.105 2.504 -9.118 1.00 94.62 105 LEU A N 1
ATOM 742 C CA . LEU A 1 105 ? -0.561 1.693 -7.986 1.00 94.62 105 LEU A CA 1
ATOM 743 C C . LEU A 1 105 ? -0.648 2.520 -6.699 1.00 94.62 105 LEU A C 1
ATOM 745 O O . LEU A 1 105 ? -1.665 2.463 -6.003 1.00 94.62 105 LEU A O 1
ATOM 749 N N . ALA A 1 106 ? 0.370 3.336 -6.414 1.00 92.19 106 ALA A N 1
ATOM 750 C CA . ALA A 1 106 ? 0.379 4.235 -5.264 1.00 92.19 106 ALA A CA 1
ATOM 751 C C . ALA A 1 106 ? -0.772 5.249 -5.331 1.00 92.19 106 ALA A C 1
ATOM 753 O O . ALA A 1 106 ? -1.464 5.469 -4.336 1.00 92.19 106 ALA A O 1
ATOM 754 N N . TRP A 1 107 ? -1.041 5.820 -6.507 1.00 95.62 107 TRP A N 1
ATOM 755 C CA . TRP A 1 107 ? -2.141 6.762 -6.705 1.00 95.62 107 TRP A CA 1
ATOM 756 C C . TRP A 1 107 ? -3.517 6.126 -6.472 1.00 95.62 107 TRP A C 1
ATOM 758 O O . TRP A 1 107 ? -4.342 6.688 -5.743 1.00 95.62 107 TRP A O 1
ATOM 768 N N . PHE A 1 108 ? -3.769 4.941 -7.039 1.00 96.06 108 PHE A N 1
ATOM 769 C CA . PHE A 1 108 ? -5.020 4.210 -6.813 1.00 96.06 108 PHE A CA 1
ATOM 770 C C . PHE A 1 108 ? -5.176 3.779 -5.351 1.00 96.06 108 PHE A C 1
ATOM 772 O O . PHE A 1 108 ? -6.259 3.939 -4.779 1.00 96.06 108 PHE A O 1
ATOM 779 N N . GLY A 1 109 ? -4.100 3.286 -4.732 1.00 91.62 109 GLY A N 1
ATOM 780 C CA . GLY A 1 109 ? -4.075 2.924 -3.316 1.00 91.62 109 GLY A CA 1
ATOM 781 C C . GLY A 1 109 ? -4.395 4.119 -2.421 1.00 91.62 109 GLY A C 1
ATOM 782 O O . GLY A 1 109 ? -5.268 4.035 -1.558 1.00 91.62 109 GLY A O 1
ATOM 783 N N . TRP A 1 110 ? -3.782 5.269 -2.695 1.00 93.38 110 TRP A N 1
ATOM 784 C CA . TRP A 1 110 ? -4.023 6.509 -1.962 1.00 93.38 110 TRP A CA 1
ATOM 785 C C . TRP A 1 110 ? -5.461 7.013 -2.104 1.00 93.38 110 TRP A C 1
ATOM 787 O O . TRP A 1 110 ? -6.072 7.428 -1.118 1.00 93.38 110 TRP A O 1
ATOM 797 N N . LYS A 1 111 ? -6.042 6.935 -3.310 1.00 93.81 111 LYS A N 1
ATOM 798 C CA . LYS A 1 111 ? -7.457 7.272 -3.533 1.00 93.81 111 LYS A CA 1
ATOM 799 C C . LYS A 1 111 ? -8.388 6.389 -2.703 1.00 93.81 111 LYS A C 1
ATOM 801 O O . LYS A 1 111 ? -9.287 6.913 -2.045 1.00 93.81 111 LYS A O 1
ATOM 806 N N . LYS A 1 112 ? -8.163 5.071 -2.701 1.00 91.06 112 LYS A N 1
ATOM 807 C CA . LYS A 1 112 ? -8.968 4.133 -1.903 1.00 91.06 112 LYS A CA 1
ATOM 808 C C . LYS A 1 112 ? -8.792 4.361 -0.403 1.00 91.06 112 LYS A C 1
ATOM 810 O O . LYS A 1 112 ? -9.785 4.387 0.318 1.00 91.06 112 LYS A O 1
ATOM 815 N N . LEU A 1 113 ? -7.562 4.596 0.052 1.00 89.75 113 LEU A N 1
ATOM 816 C CA . LEU A 1 113 ? -7.274 4.888 1.455 1.00 89.75 113 LEU A CA 1
ATOM 817 C C . LEU A 1 113 ? -7.981 6.168 1.915 1.00 89.75 113 LEU A C 1
ATOM 819 O O . LEU A 1 113 ? -8.644 6.163 2.948 1.00 89.75 113 LEU A O 1
ATOM 823 N N . LYS A 1 114 ? -7.914 7.247 1.124 1.00 90.62 114 LYS A N 1
ATOM 824 C CA . LYS A 1 114 ? -8.644 8.491 1.412 1.00 90.62 114 LYS A CA 1
ATOM 825 C C . LYS A 1 114 ? -10.155 8.275 1.489 1.00 90.62 114 LYS A C 1
ATOM 827 O O . LYS A 1 114 ? -10.785 8.788 2.410 1.00 90.62 114 LYS A O 1
ATOM 832 N N . ALA A 1 115 ? -10.732 7.501 0.569 1.00 86.44 115 ALA A N 1
ATOM 833 C CA . ALA A 1 115 ? -12.157 7.173 0.604 1.00 86.44 115 ALA A CA 1
ATOM 834 C C . ALA A 1 115 ? -12.536 6.399 1.885 1.00 86.44 115 ALA A C 1
ATOM 836 O O . ALA A 1 115 ? -13.511 6.750 2.556 1.00 86.44 115 ALA A O 1
ATOM 837 N N . ALA A 1 116 ? -11.727 5.414 2.285 1.00 83.75 116 ALA A N 1
ATOM 838 C CA . ALA A 1 116 ? -11.943 4.650 3.513 1.00 83.75 116 ALA A CA 1
ATOM 839 C C . ALA A 1 116 ? -11.855 5.536 4.770 1.00 83.75 116 ALA A C 1
ATOM 841 O O . ALA A 1 116 ? -12.746 5.504 5.619 1.00 83.75 116 ALA A O 1
ATOM 842 N N . LEU A 1 117 ? -10.834 6.396 4.851 1.00 82.25 117 LEU A N 1
ATOM 843 C CA . LEU A 1 117 ? -10.660 7.335 5.963 1.00 82.25 117 LEU A CA 1
ATOM 844 C C . LEU A 1 117 ? -11.798 8.361 6.045 1.00 82.25 117 LEU A C 1
ATOM 846 O O . LEU A 1 117 ? -12.263 8.660 7.142 1.00 82.25 117 LEU A O 1
ATOM 850 N N . SER A 1 118 ? -12.299 8.851 4.906 1.00 81.06 118 SER A N 1
ATOM 851 C CA . SER A 1 118 ? -13.440 9.780 4.878 1.00 81.06 118 SER A CA 1
ATOM 852 C C . SER A 1 118 ? -14.729 9.150 5.425 1.00 81.06 118 SER A C 1
ATOM 854 O O . SER A 1 118 ? -15.511 9.802 6.123 1.00 81.06 118 SER A O 1
ATOM 856 N N . THR A 1 119 ? -14.917 7.849 5.188 1.00 77.69 119 THR A N 1
ATOM 857 C CA . THR A 1 119 ? -16.032 7.086 5.763 1.00 77.69 119 THR A CA 1
ATOM 858 C C . THR A 1 119 ? -15.843 6.923 7.271 1.00 77.69 119 THR A C 1
ATOM 860 O O . THR A 1 119 ? -16.781 7.115 8.040 1.00 77.69 119 THR A O 1
ATOM 863 N N . PHE A 1 120 ? -14.611 6.667 7.716 1.00 77.25 120 PHE A N 1
ATOM 864 C CA . PHE A 1 120 ? -14.285 6.520 9.133 1.00 77.25 120 PHE A CA 1
ATOM 865 C C . PHE A 1 120 ? -14.514 7.806 9.938 1.00 77.25 120 PHE A C 1
ATOM 867 O O . PHE A 1 120 ? -15.062 7.747 11.038 1.00 77.25 120 PHE A O 1
ATOM 874 N N . THR A 1 121 ? -14.185 8.979 9.381 1.00 74.88 121 THR A N 1
ATOM 875 C CA . THR A 1 121 ? -14.489 10.269 10.027 1.00 74.88 121 THR A CA 1
ATOM 876 C C . THR A 1 121 ? -15.986 10.474 10.238 1.00 74.88 121 THR A C 1
ATOM 878 O O . THR A 1 121 ? -16.390 10.998 11.276 1.00 74.88 121 THR A O 1
ATOM 881 N N . ARG A 1 122 ? -16.826 10.004 9.307 1.00 69.44 122 ARG A N 1
ATOM 882 C CA . ARG A 1 122 ? -18.281 10.043 9.472 1.00 69.44 122 ARG A CA 1
ATOM 883 C C . ARG A 1 122 ? -18.742 9.087 10.578 1.00 69.44 122 ARG A C 1
ATOM 885 O O . ARG A 1 122 ? -19.522 9.491 11.437 1.00 69.44 122 ARG A O 1
ATOM 892 N N . SER A 1 123 ? -18.212 7.864 10.612 1.00 70.50 123 SER A N 1
ATOM 893 C CA . SER A 1 123 ? -18.529 6.888 11.664 1.00 70.50 123 SER A CA 1
ATOM 894 C C . SER A 1 123 ? -18.100 7.358 13.059 1.00 70.50 123 SER A C 1
ATOM 896 O O . SER A 1 123 ? -18.837 7.164 14.024 1.00 70.50 123 SER A O 1
ATOM 898 N N . GLN A 1 124 ? -16.952 8.035 13.186 1.00 74.38 124 GLN A N 1
ATOM 899 C CA . GLN A 1 124 ? -16.514 8.622 14.459 1.00 74.38 124 GLN A CA 1
ATOM 900 C C . GLN A 1 124 ? -17.446 9.741 14.943 1.00 74.38 124 GLN A C 1
ATOM 902 O O . GLN A 1 124 ? -17.752 9.806 16.133 1.00 74.38 124 GLN A O 1
ATOM 907 N N . GLN A 1 125 ? -17.927 10.596 14.036 1.00 75.62 125 GLN A N 1
ATOM 908 C CA . GLN A 1 125 ? -18.896 11.645 14.372 1.00 75.62 125 GLN A CA 1
ATOM 909 C C . GLN A 1 125 ? -20.245 11.058 14.814 1.00 75.62 125 GLN A C 1
ATOM 911 O O . GLN A 1 125 ? -20.861 11.561 15.755 1.00 75.62 125 GLN A O 1
ATOM 916 N N . GLU A 1 126 ? -20.697 9.976 14.173 1.00 77.06 126 GLU A N 1
ATOM 917 C CA . GLU A 1 126 ? -21.909 9.252 14.572 1.00 77.06 126 GLU A CA 1
ATOM 918 C C . GLU A 1 126 ? -21.748 8.588 15.951 1.00 77.06 126 GLU A C 1
ATOM 920 O O . GLU A 1 126 ? -22.631 8.725 16.800 1.00 77.06 126 GLU A O 1
ATOM 925 N N . PHE A 1 127 ? -20.595 7.971 16.227 1.00 74.69 127 PHE A N 1
ATOM 926 C CA . PHE A 1 127 ? -20.293 7.390 17.537 1.00 74.69 127 PHE A CA 1
ATOM 927 C C . PHE A 1 127 ? -20.240 8.445 18.654 1.00 74.69 127 PHE A C 1
ATOM 929 O O . PHE A 1 127 ? -20.871 8.263 19.696 1.00 74.69 127 PHE A O 1
ATOM 936 N N . ALA A 1 128 ? -19.553 9.571 18.431 1.00 77.31 128 ALA A N 1
ATOM 937 C CA . ALA A 1 128 ? -19.466 10.659 19.409 1.00 77.31 128 ALA A CA 1
ATOM 938 C C . ALA A 1 128 ? -20.855 11.212 19.773 1.00 77.31 128 ALA A C 1
ATOM 940 O O . ALA A 1 128 ? -21.184 11.360 20.950 1.00 77.31 128 ALA A O 1
ATOM 941 N N . ARG A 1 129 ? -21.713 11.416 18.766 1.00 76.25 129 ARG A N 1
ATOM 942 C CA . ARG A 1 129 ? -23.095 11.872 18.961 1.00 76.25 129 ARG A CA 1
ATOM 943 C C . ARG A 1 129 ? -23.949 10.858 19.727 1.00 76.25 129 ARG A C 1
ATOM 945 O O . ARG A 1 129 ? -24.728 11.261 20.589 1.00 76.25 129 ARG A O 1
ATOM 952 N N . ASN A 1 130 ? -23.786 9.562 19.459 1.00 81.31 130 ASN A N 1
ATOM 953 C CA . ASN A 1 130 ? -24.495 8.513 20.197 1.00 81.31 130 ASN A CA 1
ATOM 954 C C . ASN A 1 130 ? -24.070 8.480 21.674 1.00 81.31 130 ASN A C 1
ATOM 956 O O . ASN A 1 130 ? -24.923 8.395 22.557 1.00 81.31 130 ASN A O 1
ATOM 960 N N . VAL A 1 131 ? -22.772 8.628 21.959 1.00 76.94 131 VAL A N 1
ATOM 961 C CA . VAL A 1 131 ? -22.252 8.709 23.335 1.00 76.94 131 VAL A CA 1
ATOM 962 C C . VAL A 1 131 ? -22.796 9.939 24.069 1.00 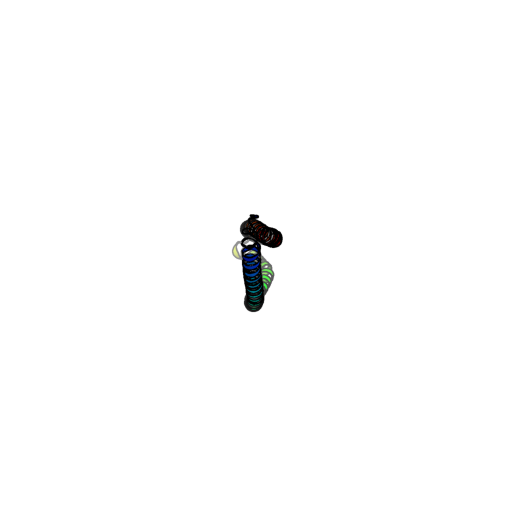76.94 131 VAL A C 1
ATOM 964 O O . VAL A 1 131 ? -23.188 9.837 25.235 1.00 76.94 131 VAL A O 1
ATOM 967 N N . ASP A 1 132 ? -22.862 11.093 23.405 1.00 82.00 132 ASP A N 1
ATOM 968 C CA . ASP A 1 132 ? -23.390 12.320 24.008 1.00 82.00 132 ASP A CA 1
ATOM 969 C C . ASP A 1 132 ? -24.897 12.247 24.274 1.00 82.00 132 ASP A C 1
ATOM 971 O O . ASP A 1 132 ? -25.363 12.733 25.312 1.00 82.00 132 ASP A O 1
ATOM 975 N N . TRP A 1 133 ? -25.661 11.580 23.401 1.00 81.88 133 TRP A N 1
ATOM 976 C CA . TRP A 1 133 ? -27.074 11.290 23.651 1.00 81.88 133 TRP A CA 1
ATOM 977 C C . TRP A 1 133 ? -27.255 10.389 24.877 1.00 81.88 133 TRP A C 1
ATOM 979 O O . TRP A 1 133 ? -28.030 10.742 25.766 1.00 81.88 133 TRP A O 1
ATOM 989 N N . VAL A 1 134 ? -26.486 9.296 24.993 1.00 76.88 134 VAL A N 1
ATOM 990 C CA . VAL A 1 134 ? -26.539 8.397 26.163 1.00 76.88 134 VAL A CA 1
ATOM 991 C C . VAL A 1 134 ? -26.199 9.154 27.449 1.00 76.88 134 VAL A C 1
ATOM 993 O O . VAL A 1 134 ? -26.949 9.082 28.424 1.00 76.88 134 VAL A O 1
ATOM 996 N N . LYS A 1 135 ? -25.118 9.948 27.455 1.00 75.62 135 LYS A N 1
ATOM 997 C CA . LYS A 1 135 ? -24.737 10.781 28.612 1.00 75.62 135 LYS A CA 1
ATOM 998 C C . LYS A 1 135 ? -25.833 11.776 28.990 1.00 75.62 135 LYS A C 1
ATOM 1000 O O . LYS A 1 135 ? -26.065 12.017 30.176 1.00 75.62 135 LYS A O 1
ATOM 1005 N N . SER A 1 136 ? -26.494 12.367 27.998 1.00 77.06 136 SER A N 1
ATOM 1006 C CA . SER A 1 136 ? -27.578 13.325 28.218 1.00 77.06 136 SER A CA 1
ATOM 1007 C C . SER A 1 136 ? -28.824 12.636 28.771 1.00 77.06 136 SER A C 1
ATOM 1009 O O . SER A 1 136 ? -29.369 13.103 29.769 1.00 77.06 136 SER A O 1
ATOM 1011 N N . ALA A 1 137 ? -29.225 11.494 28.208 1.00 76.81 137 ALA A N 1
ATOM 1012 C CA . ALA A 1 137 ? -30.344 10.689 28.694 1.00 76.81 137 ALA A CA 1
ATOM 1013 C C . ALA A 1 137 ? -30.144 10.264 30.162 1.00 76.81 137 ALA A C 1
ATOM 1015 O O . ALA A 1 137 ? -31.052 10.421 30.979 1.00 76.81 137 ALA A O 1
ATOM 1016 N N . LEU A 1 138 ? -28.925 9.852 30.530 1.00 74.50 138 LEU A N 1
ATOM 1017 C CA . LEU A 1 138 ? -28.549 9.528 31.913 1.00 74.50 138 LEU A CA 1
ATOM 1018 C C . LEU A 1 138 ? -28.617 10.749 32.846 1.00 74.50 138 LEU A C 1
ATOM 1020 O O . LEU A 1 138 ? -29.176 10.669 33.939 1.00 74.50 138 LEU A O 1
ATOM 1024 N N . LYS A 1 139 ? -28.103 11.909 32.411 1.00 75.06 139 LYS A N 1
ATOM 1025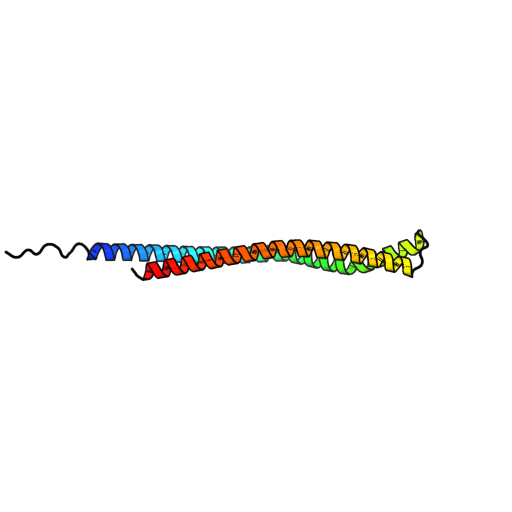 C CA . LYS A 1 139 ? -28.157 13.161 33.192 1.00 75.06 139 LYS A CA 1
ATOM 1026 C C . LYS A 1 139 ? -29.580 13.684 33.410 1.00 75.06 139 LYS A C 1
ATOM 1028 O O . LYS A 1 139 ? -29.815 14.353 34.417 1.00 75.06 139 LYS A O 1
ATOM 1033 N N . TRP A 1 140 ? -30.493 13.434 32.473 1.00 68.56 140 TRP A N 1
ATOM 1034 C CA . TRP A 1 140 ? -31.907 13.798 32.592 1.00 68.56 140 TRP A CA 1
ATOM 1035 C C . TRP A 1 140 ? -32.681 12.811 33.471 1.00 68.56 140 TRP A C 1
ATOM 1037 O O . TRP A 1 140 ? -33.497 13.247 34.280 1.00 68.56 140 TRP A O 1
ATOM 1047 N N . GLY A 1 141 ? -32.382 11.512 33.371 1.00 61.59 141 GLY A N 1
ATOM 1048 C CA . GLY A 1 141 ? -32.950 10.485 34.249 1.00 61.59 141 GLY A CA 1
ATOM 1049 C C . GLY A 1 141 ? -32.542 10.647 35.717 1.00 61.59 141 GLY A C 1
ATOM 1050 O O . GLY A 1 141 ? -33.351 10.389 36.597 1.00 61.59 141 GLY A O 1
ATOM 1051 N N . ALA A 1 142 ? -31.332 11.148 35.989 1.00 53.53 142 ALA A N 1
ATOM 1052 C CA . ALA A 1 142 ? -30.818 11.348 37.349 1.00 53.53 142 ALA A CA 1
ATOM 1053 C C . ALA A 1 142 ? -31.334 12.616 38.068 1.00 53.53 142 ALA A C 1
ATOM 1055 O O . ALA A 1 142 ? -31.051 12.798 39.250 1.00 53.53 142 ALA A O 1
ATOM 1056 N N . ARG A 1 143 ? -32.040 13.524 37.373 1.00 48.16 143 ARG A N 1
ATOM 1057 C CA . ARG A 1 143 ? -32.542 14.799 37.936 1.00 48.16 143 ARG A CA 1
ATOM 1058 C C . ARG A 1 143 ? -34.051 14.824 38.224 1.00 48.16 143 ARG A C 1
ATOM 1060 O O . ARG A 1 143 ? -34.562 15.881 38.594 1.00 48.16 143 ARG A O 1
ATOM 1067 N N . ARG A 1 144 ? -34.762 13.710 38.049 1.00 42.50 144 ARG A N 1
ATOM 1068 C CA . ARG A 1 144 ? -36.180 13.552 38.418 1.00 42.50 144 ARG A CA 1
ATOM 1069 C C . ARG A 1 144 ? -36.332 12.504 39.508 1.00 42.50 144 ARG A C 1
ATOM 1071 O O . ARG A 1 144 ? -37.255 12.689 40.329 1.00 42.50 144 ARG A O 1
#

Radius of gyration: 33.48 Å; chains: 1; bounding box: 89×36×90 Å

Secondary structure (DSSP, 8-state):
------SSSHHHHHHHHHHHHHHHHHHHHHHHHHHHHHHHHHHHHHHHHHHHHHHHHHHHHHHHHHHHHHHHHHHHHHHHHHH---HHHHHHHHHHHHHHHHHHHHHHHHHHHHHHHHHHHHHHHHHHHHHHHHHHHHHHHTT-

Foldseek 3Di:
DDDDDDDPDPPVVVVVVLVVLVVVVVVVVVVVVVVVVVVVVCVVVVVVVVVVVVVVVVVVVVVCVVCLVVVLVVQLVCCCPPVVDDSVVSSCVSVVVSVVVVVVVVVVVVVVVVVVVVVVVVVVVVVVVVVVVVVVVVVVSVPD

Sequence (144 aa):
MVGQASINGKRTGARQVSRNLSGLAHDVITLAELQAQLVACDLREGKAQAIGPIVVIVAGLLLALGTMPVLLLGLGWLLVNHAEWTESAAFLTAGGAGLAVAGLLAWFGWKKLKAALSTFTRSQQEFARNVDWVKSALKWGARR

pLDDT: mean 81.06, std 14.19, range [41.84, 96.69]